Protein AF-A0A1G9U2M6-F1 (afdb_monomer_lite)

Structure (mmCIF, N/CA/C/O backbone):
data_AF-A0A1G9U2M6-F1
#
_entry.id   AF-A0A1G9U2M6-F1
#
loop_
_atom_site.group_PDB
_atom_site.id
_atom_site.type_symbol
_atom_site.label_atom_id
_atom_site.label_alt_id
_atom_site.label_comp_id
_atom_site.label_asym_id
_atom_site.label_entity_id
_atom_site.label_seq_id
_atom_site.pdbx_PDB_ins_code
_atom_site.Cartn_x
_atom_site.Cartn_y
_atom_site.Cartn_z
_atom_site.occupancy
_atom_site.B_iso_or_equiv
_atom_site.auth_seq_id
_atom_site.auth_comp_id
_atom_site.auth_asym_id
_atom_site.auth_atom_id
_atom_site.pdbx_PDB_model_num
ATOM 1 N N . MET A 1 1 ? 77.576 -3.599 -41.863 1.00 54.12 1 MET A N 1
ATOM 2 C CA . MET A 1 1 ? 76.437 -2.713 -41.529 1.00 54.12 1 MET A CA 1
ATOM 3 C C . MET A 1 1 ? 75.152 -3.534 -41.634 1.00 54.12 1 MET A C 1
ATOM 5 O O . MET A 1 1 ? 74.697 -3.819 -42.734 1.00 54.12 1 MET A O 1
ATOM 9 N N . ASN A 1 2 ? 74.655 -4.048 -40.505 1.00 56.16 2 ASN A N 1
ATOM 10 C CA . ASN A 1 2 ? 73.650 -5.118 -40.437 1.00 56.16 2 ASN A CA 1
ATOM 11 C C . ASN A 1 2 ? 72.212 -4.560 -40.506 1.00 56.16 2 ASN A C 1
ATOM 13 O O . ASN A 1 2 ? 71.458 -4.614 -39.547 1.00 56.16 2 ASN A O 1
ATOM 17 N N . TYR A 1 3 ? 71.844 -3.939 -41.631 1.00 5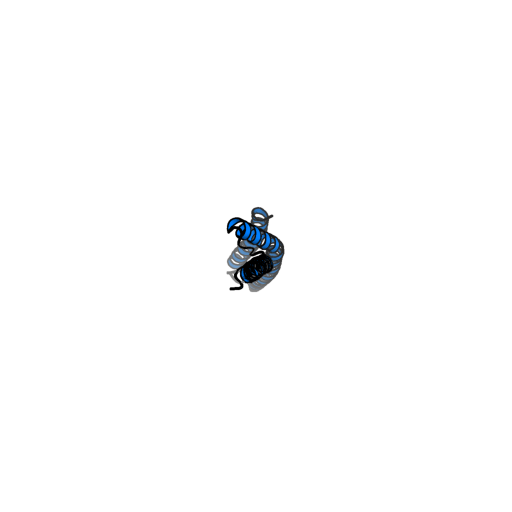9.19 3 TYR A N 1
ATOM 18 C CA . TYR A 1 3 ? 70.587 -3.178 -41.736 1.00 59.19 3 TYR A CA 1
ATOM 19 C C . TYR A 1 3 ? 69.352 -4.053 -42.031 1.00 59.19 3 TYR A C 1
ATOM 21 O O . TYR A 1 3 ? 68.212 -3.634 -41.822 1.00 59.19 3 TYR A O 1
ATOM 29 N N . SER A 1 4 ? 69.542 -5.275 -42.545 1.00 58.03 4 SER A N 1
ATOM 30 C CA . SER A 1 4 ? 68.425 -6.148 -42.932 1.00 58.03 4 SER A CA 1
ATOM 31 C C . SER A 1 4 ? 67.854 -6.940 -41.753 1.00 58.03 4 SER A C 1
ATOM 33 O O . SER A 1 4 ? 66.635 -7.106 -41.689 1.00 58.03 4 SER A O 1
ATOM 35 N N . SER A 1 5 ? 68.686 -7.358 -40.791 1.00 57.53 5 SER A N 1
ATOM 36 C CA . SER A 1 5 ? 68.268 -8.121 -39.604 1.00 57.53 5 SER A CA 1
ATOM 37 C C . SER A 1 5 ? 67.349 -7.321 -38.679 1.00 57.53 5 SER A C 1
ATOM 39 O O . SER A 1 5 ? 66.386 -7.857 -38.123 1.00 57.53 5 SER A O 1
ATOM 41 N N . ASP A 1 6 ? 67.583 -6.013 -38.575 1.00 58.47 6 ASP A N 1
ATOM 42 C CA . ASP A 1 6 ? 66.890 -5.145 -37.620 1.00 58.47 6 ASP A CA 1
ATOM 43 C C . ASP A 1 6 ? 65.450 -4.837 -38.053 1.00 58.47 6 ASP A C 1
ATOM 45 O O . ASP A 1 6 ? 64.557 -4.656 -37.218 1.00 58.47 6 ASP A O 1
ATOM 49 N N . ARG A 1 7 ? 65.173 -4.857 -39.365 1.00 61.38 7 ARG A N 1
ATOM 50 C CA . ARG A 1 7 ? 63.816 -4.659 -39.905 1.00 61.38 7 ARG A CA 1
ATOM 51 C C . ARG A 1 7 ? 62.889 -5.829 -39.577 1.00 61.38 7 ARG A C 1
ATOM 53 O O . ARG A 1 7 ? 61.709 -5.606 -39.291 1.00 61.38 7 ARG A O 1
ATOM 60 N N . PHE A 1 8 ? 63.411 -7.056 -39.543 1.00 60.09 8 PHE A N 1
ATOM 61 C CA . PHE A 1 8 ? 62.636 -8.237 -39.152 1.00 60.09 8 PHE A CA 1
ATOM 62 C C . PHE A 1 8 ? 62.349 -8.260 -37.646 1.00 60.09 8 PHE A C 1
ATOM 64 O O . PHE A 1 8 ? 61.218 -8.544 -37.245 1.00 60.09 8 PHE A O 1
ATOM 71 N N . ALA A 1 9 ? 63.320 -7.870 -36.814 1.00 64.12 9 ALA A N 1
ATOM 72 C CA . ALA A 1 9 ? 63.131 -7.739 -35.368 1.00 64.12 9 ALA A CA 1
ATOM 73 C C . ALA A 1 9 ? 62.113 -6.636 -35.008 1.00 64.12 9 ALA A C 1
ATOM 75 O O . ALA A 1 9 ? 61.250 -6.830 -34.147 1.00 64.12 9 ALA A O 1
ATOM 76 N N . LYS A 1 10 ? 62.144 -5.498 -35.717 1.00 60.62 10 LYS A N 1
ATOM 77 C CA . LYS A 1 10 ? 61.217 -4.369 -35.517 1.00 60.62 10 LYS A CA 1
ATOM 78 C C . LYS A 1 10 ? 59.778 -4.701 -35.940 1.00 60.62 10 LYS A C 1
ATOM 80 O O . LYS A 1 10 ? 58.832 -4.328 -35.246 1.00 60.62 10 LYS A O 1
ATOM 85 N N . ARG A 1 11 ? 59.597 -5.466 -37.024 1.00 63.47 11 ARG A N 1
ATOM 86 C CA . ARG A 1 11 ? 58.280 -5.935 -37.502 1.00 63.47 11 ARG A CA 1
ATOM 87 C C . ARG A 1 11 ? 57.650 -6.975 -36.564 1.00 63.47 11 ARG A C 1
ATOM 89 O O . ARG A 1 11 ? 56.445 -6.926 -36.313 1.00 63.47 11 ARG A O 1
ATOM 96 N N . ARG A 1 12 ? 58.464 -7.853 -35.967 1.00 62.47 12 ARG A N 1
ATOM 97 C CA . ARG A 1 12 ? 58.024 -8.829 -34.952 1.00 62.47 12 ARG A CA 1
ATOM 98 C C . ARG A 1 12 ? 57.618 -8.144 -33.637 1.00 62.47 12 ARG A C 1
ATOM 100 O O . ARG A 1 12 ? 56.581 -8.478 -33.077 1.00 62.47 12 ARG A O 1
ATOM 107 N N . ARG A 1 13 ? 58.352 -7.104 -33.215 1.00 63.12 13 ARG A N 1
ATOM 108 C CA . ARG A 1 13 ? 58.035 -6.269 -32.038 1.00 63.12 13 ARG A CA 1
ATOM 109 C C . ARG A 1 13 ? 56.731 -5.477 -32.189 1.00 63.12 13 ARG A C 1
ATOM 111 O O . ARG A 1 13 ? 55.957 -5.397 -31.243 1.00 63.12 13 ARG A O 1
ATOM 118 N N . ASN A 1 14 ? 56.454 -4.924 -33.372 1.00 61.62 14 ASN A N 1
ATOM 119 C CA . ASN A 1 14 ? 55.188 -4.226 -33.624 1.00 61.62 14 ASN A CA 1
ATOM 120 C C . ASN A 1 14 ? 53.986 -5.179 -33.680 1.00 61.62 14 ASN A C 1
ATOM 122 O O . ASN A 1 14 ? 52.902 -4.792 -33.265 1.00 61.62 14 ASN A O 1
ATOM 126 N N . SER A 1 15 ? 54.178 -6.429 -34.113 1.00 64.81 15 SER A N 1
ATOM 127 C CA . SER A 1 15 ? 53.106 -7.438 -34.127 1.00 64.81 15 SER A CA 1
ATOM 128 C C . SER A 1 15 ? 52.646 -7.811 -32.710 1.00 64.81 15 SER A C 1
ATOM 130 O O . SER A 1 15 ? 51.456 -7.957 -32.466 1.00 64.81 15 SER A O 1
ATOM 132 N N . TRP A 1 16 ? 53.568 -7.858 -31.743 1.00 72.12 16 TRP A N 1
ATOM 133 C CA . TRP A 1 16 ? 53.242 -8.090 -30.329 1.00 72.12 16 TRP A CA 1
ATOM 134 C C . TRP A 1 16 ? 52.441 -6.949 -29.698 1.00 72.12 16 TRP A C 1
ATOM 136 O O . TRP A 1 16 ? 51.573 -7.192 -28.867 1.00 72.12 16 TRP A O 1
ATOM 146 N N . ARG A 1 17 ? 52.680 -5.704 -30.128 1.00 73.12 17 ARG A N 1
ATOM 147 C CA . ARG A 1 17 ? 51.903 -4.544 -29.662 1.00 73.12 17 ARG A CA 1
ATOM 148 C C . ARG A 1 17 ? 50.433 -4.652 -30.079 1.00 73.12 17 ARG A C 1
ATOM 150 O O . ARG A 1 17 ? 49.563 -4.327 -29.282 1.00 73.12 17 ARG A O 1
ATOM 157 N N . TRP A 1 18 ? 50.160 -5.168 -31.279 1.00 73.62 18 TRP A N 1
ATOM 158 C CA . TRP A 1 18 ? 48.793 -5.417 -31.749 1.00 73.62 18 TRP A CA 1
ATOM 159 C C . TRP A 1 18 ? 48.110 -6.567 -31.002 1.00 73.62 18 TRP A C 1
ATOM 161 O O . TRP A 1 18 ? 46.927 -6.466 -30.687 1.00 73.62 18 TRP 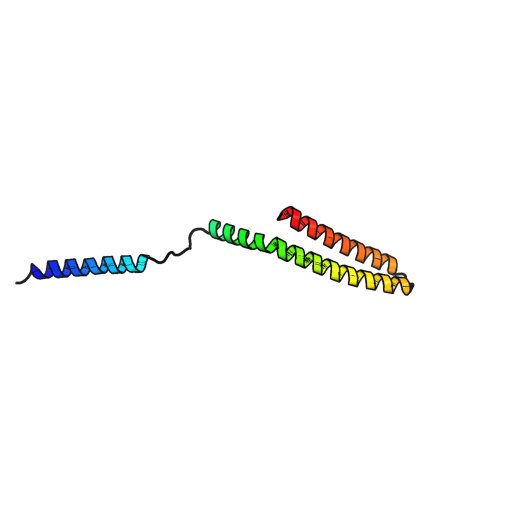A O 1
ATOM 171 N N . LEU A 1 19 ? 48.859 -7.616 -30.644 1.00 77.25 19 LEU A N 1
ATOM 172 C CA . LEU A 1 19 ? 48.3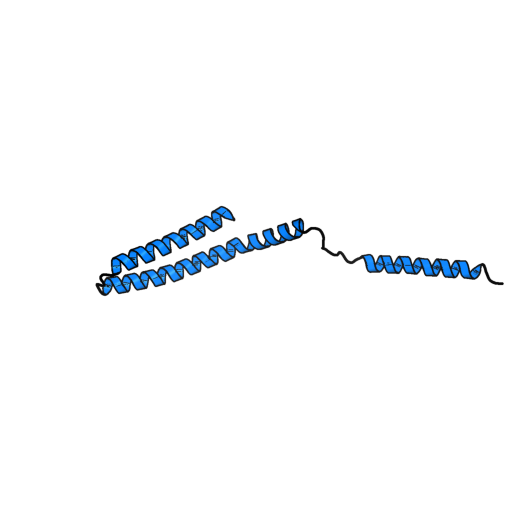37 -8.723 -29.835 1.00 77.25 19 LEU A CA 1
ATOM 173 C C . LEU A 1 19 ? 47.967 -8.278 -28.410 1.00 77.25 19 LEU A C 1
ATOM 175 O O . LEU A 1 19 ? 46.921 -8.671 -27.903 1.00 77.25 19 LEU A O 1
ATOM 179 N N . LEU A 1 20 ? 48.774 -7.414 -27.784 1.00 72.62 20 LEU A N 1
ATOM 180 C CA . LEU A 1 20 ? 48.492 -6.881 -26.444 1.00 72.62 20 LEU A CA 1
ATOM 181 C C . LEU A 1 20 ? 47.258 -5.966 -26.417 1.00 72.62 20 LEU A C 1
ATOM 183 O O . LEU A 1 20 ? 46.467 -6.037 -25.480 1.00 72.62 20 LEU A O 1
ATOM 187 N N . ILE A 1 21 ? 47.054 -5.150 -27.456 1.00 72.62 21 ILE A N 1
ATOM 188 C CA . ILE A 1 21 ? 45.849 -4.314 -27.590 1.00 72.62 21 ILE A CA 1
ATOM 189 C C . ILE A 1 21 ? 44.605 -5.191 -27.807 1.00 72.62 21 ILE A C 1
ATOM 191 O O . ILE A 1 21 ? 43.565 -4.932 -27.204 1.00 72.62 21 ILE A O 1
ATOM 195 N N . GLY A 1 22 ? 44.715 -6.268 -28.592 1.00 72.62 22 GLY A N 1
ATOM 196 C CA . GLY A 1 22 ? 43.632 -7.243 -28.764 1.00 72.62 22 GLY A CA 1
ATOM 197 C C . GLY A 1 22 ? 43.236 -7.943 -27.459 1.00 72.62 22 GLY A C 1
ATOM 198 O O . GLY A 1 22 ? 42.048 -8.128 -27.205 1.00 72.62 22 GLY A O 1
ATOM 199 N N . LEU A 1 23 ? 44.208 -8.259 -26.595 1.00 69.50 23 LEU A N 1
ATOM 200 C CA . LEU A 1 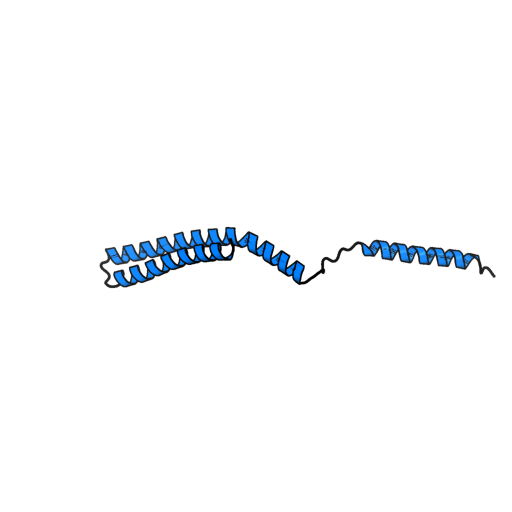23 ? 43.966 -8.896 -25.294 1.00 69.50 23 LEU A CA 1
ATOM 201 C C . LEU A 1 23 ? 43.213 -7.969 -24.317 1.00 69.50 23 LEU A C 1
ATOM 203 O O . LEU A 1 23 ? 42.309 -8.415 -23.612 1.00 69.50 23 LEU A O 1
ATOM 207 N N . LEU A 1 24 ? 43.538 -6.670 -24.324 1.00 65.44 24 LEU A N 1
ATOM 208 C CA . LEU A 1 24 ? 42.906 -5.638 -23.484 1.00 65.44 24 LEU A CA 1
ATOM 209 C C . LEU A 1 24 ? 41.506 -5.210 -23.971 1.00 65.44 24 LEU A C 1
ATOM 211 O O . LEU A 1 24 ? 40.771 -4.557 -23.234 1.00 65.44 24 LEU A O 1
ATOM 215 N N . SER A 1 25 ? 41.113 -5.583 -25.192 1.00 62.91 25 SER A N 1
ATOM 216 C CA . SER A 1 25 ? 39.847 -5.166 -25.820 1.00 62.91 25 SER A CA 1
ATOM 217 C C . SER A 1 25 ? 38.625 -6.000 -25.400 1.00 62.91 25 SER A C 1
ATOM 219 O O . SER A 1 25 ? 37.528 -5.785 -25.909 1.00 62.91 25 SER A O 1
ATOM 221 N N . THR A 1 26 ? 38.783 -6.970 -24.494 1.00 63.56 26 THR A N 1
ATOM 222 C CA . THR A 1 26 ? 37.710 -7.915 -24.122 1.00 63.56 26 THR A CA 1
ATOM 223 C C . THR A 1 26 ? 36.779 -7.419 -23.012 1.00 63.56 26 THR A C 1
ATOM 225 O O . THR A 1 26 ? 35.799 -8.089 -22.683 1.00 63.56 26 THR A O 1
ATOM 228 N N . HIS A 1 27 ? 37.000 -6.219 -22.473 1.00 61.44 27 HIS A N 1
ATOM 229 C CA . HIS A 1 27 ? 36.082 -5.629 -21.503 1.00 61.44 27 HIS A CA 1
ATOM 230 C C . HIS A 1 27 ? 34.838 -5.071 -22.203 1.00 61.44 27 HIS A C 1
ATOM 232 O O . HIS A 1 27 ? 34.863 -4.000 -22.810 1.00 61.44 27 HIS A O 1
ATOM 238 N N . ARG A 1 28 ? 33.716 -5.791 -22.091 1.00 60.41 28 ARG A N 1
ATOM 239 C CA . ARG A 1 28 ? 32.394 -5.247 -22.413 1.00 60.41 28 ARG A CA 1
ATOM 240 C C . ARG A 1 28 ? 32.038 -4.189 -21.375 1.00 60.41 28 ARG A C 1
ATOM 242 O O . ARG A 1 28 ? 31.496 -4.498 -20.322 1.00 60.41 28 ARG A O 1
ATOM 249 N N . VAL A 1 29 ? 32.343 -2.932 -21.670 1.00 59.31 29 VAL A N 1
ATOM 250 C CA . VAL A 1 29 ? 31.757 -1.813 -20.932 1.00 59.31 29 VAL A CA 1
ATOM 251 C C . VAL A 1 29 ? 30.287 -1.729 -21.345 1.00 59.31 29 VAL A C 1
ATOM 253 O O . VAL A 1 29 ? 29.957 -1.246 -22.428 1.00 59.31 29 VAL A O 1
ATOM 256 N N . GLN A 1 30 ? 29.391 -2.232 -20.493 1.00 61.06 30 GLN A N 1
ATOM 257 C CA . GLN A 1 30 ? 27.952 -1.974 -20.581 1.00 61.06 30 GLN A CA 1
ATOM 258 C C . GLN A 1 30 ? 27.682 -0.513 -20.196 1.00 61.06 30 GLN A C 1
ATOM 260 O O . GLN A 1 30 ? 27.173 -0.216 -19.125 1.00 61.06 30 GLN A O 1
ATOM 265 N N . ALA A 1 31 ? 28.049 0.415 -21.075 1.00 58.09 31 ALA A N 1
ATOM 266 C CA . ALA A 1 31 ? 27.642 1.818 -20.993 1.00 58.09 31 ALA A CA 1
ATOM 267 C C . ALA A 1 31 ? 26.832 2.208 -22.238 1.00 58.09 31 ALA A C 1
ATOM 269 O O . ALA A 1 31 ? 26.998 3.286 -22.802 1.00 58.09 31 ALA A O 1
ATOM 270 N N . GLN A 1 32 ? 25.982 1.297 -22.720 1.00 52.31 32 GLN A N 1
ATOM 271 C CA . GLN A 1 32 ? 25.188 1.506 -23.927 1.00 52.31 32 GLN A CA 1
ATOM 272 C C . GLN A 1 32 ? 23.751 1.891 -23.577 1.00 52.31 32 GLN A C 1
ATOM 274 O O . GLN A 1 32 ? 22.854 1.053 -23.500 1.00 52.31 32 GLN A O 1
ATOM 279 N N . GLY A 1 33 ? 23.561 3.202 -23.436 1.00 57.59 33 GLY A N 1
ATOM 280 C CA . GLY A 1 33 ? 22.280 3.866 -23.646 1.00 57.59 33 GLY A CA 1
ATOM 281 C C . GLY A 1 33 ? 21.514 4.151 -22.364 1.00 57.59 33 GLY A C 1
ATOM 282 O O . GLY A 1 33 ? 20.948 3.245 -21.760 1.00 57.59 33 GLY A O 1
ATOM 283 N N . GLY A 1 34 ? 21.404 5.435 -22.011 1.00 60.78 34 GLY A N 1
ATOM 284 C CA . GLY A 1 34 ? 20.524 5.892 -20.931 1.00 60.78 34 GLY A CA 1
ATOM 285 C C . GLY A 1 34 ? 19.094 5.354 -21.062 1.00 60.78 34 GLY A C 1
ATOM 286 O O . GLY A 1 34 ? 18.498 5.010 -20.055 1.00 60.78 34 GLY A O 1
ATOM 287 N N . GLN A 1 35 ? 18.585 5.149 -22.284 1.00 63.75 35 GLN A N 1
ATOM 288 C CA . GLN A 1 35 ? 17.271 4.534 -22.501 1.00 63.75 35 GLN A CA 1
ATOM 289 C C . GLN A 1 35 ? 17.217 3.047 -22.117 1.00 63.75 35 GLN A C 1
ATOM 291 O O . GLN A 1 35 ? 16.243 2.615 -21.516 1.00 63.75 35 GLN A O 1
ATOM 296 N N . ASN A 1 36 ? 18.255 2.261 -22.415 1.00 68.50 36 ASN A N 1
ATOM 297 C CA . ASN A 1 36 ? 18.297 0.843 -22.041 1.00 68.50 36 ASN A CA 1
ATOM 298 C C . ASN A 1 36 ? 18.486 0.673 -20.530 1.00 68.50 36 ASN A C 1
ATOM 300 O O . ASN A 1 36 ? 17.891 -0.223 -19.940 1.00 68.50 36 ASN A O 1
ATOM 304 N N . ALA A 1 37 ? 19.270 1.553 -19.903 1.00 68.75 37 ALA A N 1
ATOM 305 C CA . ALA A 1 37 ? 19.438 1.586 -18.454 1.00 68.75 37 ALA A CA 1
ATOM 306 C C . ALA A 1 37 ? 18.148 2.013 -17.733 1.00 68.75 37 ALA A C 1
ATOM 308 O O . ALA A 1 37 ? 17.770 1.382 -16.752 1.00 68.75 37 ALA A O 1
ATOM 309 N N . ILE A 1 38 ? 17.444 3.034 -18.240 1.00 73.44 38 ILE A N 1
ATOM 310 C CA . ILE A 1 38 ? 16.142 3.463 -17.706 1.00 73.44 38 ILE A CA 1
ATOM 311 C C . ILE A 1 38 ? 15.107 2.352 -17.882 1.00 73.44 38 ILE A C 1
ATOM 313 O O . ILE A 1 38 ? 14.440 2.007 -16.916 1.00 73.44 38 ILE A O 1
ATOM 317 N N . ASN A 1 39 ? 15.020 1.737 -19.065 1.00 77.06 39 ASN A N 1
ATOM 318 C CA . ASN A 1 39 ? 14.086 0.638 -19.308 1.00 77.06 39 ASN A CA 1
ATOM 319 C C . ASN A 1 39 ? 14.371 -0.561 -18.385 1.00 77.06 39 ASN A C 1
ATOM 321 O O . ASN A 1 39 ? 13.437 -1.114 -17.813 1.00 77.06 39 ASN A O 1
ATOM 325 N N . ALA A 1 40 ? 15.643 -0.925 -18.183 1.00 78.00 40 ALA A N 1
ATOM 326 C CA . ALA A 1 40 ? 16.031 -1.989 -17.256 1.00 78.00 40 ALA A CA 1
ATOM 327 C C . ALA A 1 40 ? 15.675 -1.650 -15.798 1.00 78.00 40 ALA A C 1
ATOM 329 O O . ALA A 1 40 ? 15.097 -2.480 -15.101 1.00 78.00 40 ALA A O 1
ATOM 330 N N . ALA A 1 41 ? 15.947 -0.418 -15.358 1.00 76.50 41 ALA A N 1
ATOM 331 C CA . ALA A 1 41 ? 15.571 0.048 -14.026 1.00 76.50 41 ALA A CA 1
ATOM 332 C C . ALA A 1 41 ? 14.044 0.073 -13.833 1.00 76.50 41 ALA A C 1
ATOM 334 O O . ALA A 1 41 ? 13.552 -0.308 -12.777 1.00 76.50 41 ALA A O 1
ATOM 335 N N . THR A 1 42 ? 13.269 0.469 -14.848 1.00 77.69 42 THR A N 1
ATOM 336 C CA . THR A 1 42 ? 11.801 0.423 -14.797 1.00 77.69 42 THR A CA 1
ATOM 337 C C . THR A 1 42 ? 11.286 -1.010 -14.675 1.00 77.69 42 THR A C 1
ATOM 339 O O . THR A 1 42 ? 10.386 -1.248 -13.875 1.00 77.69 42 THR A O 1
ATOM 342 N N . THR A 1 43 ? 11.866 -1.971 -15.399 1.00 78.19 43 THR A N 1
ATOM 343 C CA . THR A 1 43 ? 11.488 -3.387 -15.276 1.00 78.19 43 THR A CA 1
ATOM 344 C C . THR A 1 43 ? 11.806 -3.947 -13.890 1.00 78.19 43 THR A C 1
ATOM 346 O O . THR A 1 43 ? 10.978 -4.653 -13.321 1.00 78.19 43 THR A O 1
ATOM 349 N N . GLU A 1 44 ? 12.955 -3.606 -13.299 1.00 79.94 44 GLU A N 1
ATOM 350 C CA . GLU A 1 44 ? 13.252 -3.994 -11.912 1.00 79.94 44 GLU A CA 1
ATOM 351 C C . GLU A 1 44 ? 12.300 -3.342 -10.905 1.00 79.94 44 GLU A C 1
ATOM 353 O O . GLU A 1 44 ? 11.851 -3.995 -9.969 1.00 79.94 44 GLU A O 1
ATOM 358 N N . LEU A 1 45 ? 11.923 -2.077 -11.102 1.00 78.06 45 LEU A N 1
ATOM 359 C CA . LEU A 1 45 ? 10.937 -1.434 -10.235 1.00 78.06 45 LEU A CA 1
ATOM 360 C C . LEU A 1 45 ? 9.557 -2.090 -10.359 1.00 78.06 45 LEU A C 1
ATOM 362 O O . LEU A 1 45 ? 8.888 -2.259 -9.344 1.00 78.06 45 LEU A O 1
ATOM 366 N N . GLN A 1 46 ? 9.150 -2.511 -11.562 1.00 80.38 46 GLN A N 1
ATOM 367 C CA . GLN A 1 46 ? 7.884 -3.215 -11.791 1.00 80.38 46 GLN A CA 1
ATOM 368 C C . GLN A 1 46 ? 7.807 -4.540 -11.023 1.00 80.38 46 GLN A C 1
ATOM 370 O O . GLN A 1 46 ? 6.776 -4.820 -10.415 1.00 80.38 46 GLN A O 1
ATOM 375 N N . THR A 1 47 ? 8.893 -5.319 -10.954 1.00 81.00 47 THR A N 1
ATOM 376 C CA . THR A 1 47 ? 8.895 -6.573 -10.173 1.00 81.00 47 THR A CA 1
ATOM 377 C C . THR A 1 47 ? 8.766 -6.338 -8.664 1.00 81.00 47 THR A C 1
ATOM 379 O O . THR A 1 47 ? 8.340 -7.238 -7.938 1.00 81.00 47 THR A O 1
ATOM 382 N N . MET A 1 48 ? 9.070 -5.127 -8.179 1.00 80.75 48 MET A N 1
ATOM 383 C CA . MET A 1 48 ? 8.892 -4.737 -6.778 1.00 80.75 48 MET A CA 1
ATOM 384 C C . MET A 1 48 ? 7.499 -4.180 -6.457 1.00 80.75 48 MET A C 1
ATOM 386 O O . MET A 1 48 ? 7.144 -4.100 -5.280 1.00 80.75 48 MET A O 1
ATOM 390 N N . VAL A 1 49 ? 6.683 -3.819 -7.452 1.00 82.50 49 VAL A N 1
ATOM 391 C CA . VAL A 1 49 ? 5.365 -3.214 -7.195 1.00 82.50 49 VAL A CA 1
ATOM 392 C C . VAL A 1 49 ? 4.405 -4.196 -6.523 1.00 82.50 49 VAL A C 1
ATOM 394 O O . VAL A 1 49 ? 3.724 -3.824 -5.563 1.00 82.50 49 VAL A O 1
ATOM 397 N N . ASP A 1 50 ? 4.377 -5.448 -6.972 1.00 81.62 50 ASP A N 1
ATOM 398 C CA . ASP A 1 50 ? 3.522 -6.496 -6.405 1.00 81.62 50 ASP A CA 1
ATOM 399 C C . ASP A 1 50 ? 3.834 -6.814 -4.931 1.00 81.62 50 ASP A C 1
ATOM 401 O O . ASP A 1 50 ? 2.919 -6.743 -4.097 1.00 81.62 50 ASP A O 1
ATOM 405 N N . PRO A 1 51 ? 5.092 -7.126 -4.545 1.00 85.44 51 PRO A N 1
ATOM 406 C CA . PRO A 1 51 ? 5.414 -7.406 -3.149 1.00 85.44 51 PRO A CA 1
ATOM 407 C C . PRO A 1 51 ? 5.217 -6.181 -2.246 1.00 85.44 51 PRO A C 1
ATOM 409 O O . PRO A 1 51 ? 4.720 -6.327 -1.126 1.00 85.44 51 PRO A O 1
ATOM 412 N N . VAL A 1 52 ? 5.528 -4.970 -2.723 1.00 83.81 52 VAL A N 1
ATOM 413 C CA . VAL A 1 52 ? 5.302 -3.729 -1.962 1.00 83.81 52 VAL A CA 1
ATOM 414 C C . VAL A 1 52 ? 3.807 -3.454 -1.783 1.00 83.81 52 VAL A C 1
ATOM 416 O O . VAL A 1 52 ? 3.377 -3.119 -0.679 1.00 83.81 52 VAL A O 1
ATOM 419 N N . SER A 1 53 ? 2.988 -3.656 -2.818 1.00 82.62 53 SER A N 1
ATOM 420 C CA . SER A 1 53 ? 1.531 -3.502 -2.722 1.00 82.62 53 SER A CA 1
ATOM 421 C C . SER A 1 53 ? 0.925 -4.468 -1.711 1.00 82.62 53 SER A C 1
ATOM 423 O O . SER A 1 53 ? 0.101 -4.065 -0.891 1.00 82.62 53 SER A O 1
ATOM 425 N N . ASN A 1 54 ? 1.348 -5.735 -1.724 1.00 84.50 54 ASN A N 1
ATOM 426 C CA . ASN A 1 54 ? 0.870 -6.719 -0.756 1.00 84.50 54 ASN A CA 1
ATOM 427 C C . ASN A 1 54 ? 1.268 -6.336 0.681 1.00 84.50 54 ASN A C 1
ATOM 429 O O . ASN A 1 54 ? 0.450 -6.401 1.597 1.00 84.50 54 ASN A O 1
ATOM 433 N N . PHE A 1 55 ? 2.493 -5.843 0.876 1.00 86.44 55 PHE A N 1
ATOM 434 C CA . PHE A 1 55 ? 2.948 -5.348 2.174 1.00 86.44 55 PHE A CA 1
ATOM 435 C C . PHE A 1 55 ? 2.113 -4.159 2.683 1.00 86.44 55 PHE A C 1
ATOM 437 O O . PHE A 1 55 ? 1.688 -4.160 3.840 1.00 86.44 55 PHE A O 1
ATOM 444 N N . ILE A 1 56 ? 1.811 -3.179 1.824 1.00 86.00 56 ILE A N 1
ATOM 445 C CA . ILE A 1 56 ? 0.964 -2.024 2.172 1.00 86.00 56 ILE A CA 1
ATOM 446 C C . ILE A 1 56 ? -0.452 -2.471 2.551 1.00 86.00 56 ILE A C 1
ATOM 448 O O . ILE A 1 56 ? -1.010 -1.954 3.518 1.00 86.00 56 ILE A O 1
ATOM 452 N N . LEU A 1 57 ? -1.023 -3.450 1.844 1.00 84.81 57 LEU A N 1
ATOM 453 C CA . LEU A 1 57 ? -2.341 -4.003 2.173 1.00 84.81 57 LEU A CA 1
ATOM 454 C C . LEU A 1 57 ? -2.352 -4.667 3.557 1.00 84.81 57 LEU A C 1
ATOM 456 O O . LEU A 1 57 ? -3.265 -4.421 4.347 1.00 84.81 57 LEU A O 1
ATOM 460 N N . VAL A 1 58 ? -1.323 -5.455 3.882 1.00 88.75 58 VAL A N 1
ATOM 461 C CA . VAL A 1 58 ? -1.186 -6.093 5.202 1.00 88.75 58 VAL A CA 1
ATOM 462 C C . VAL A 1 58 ? -1.027 -5.046 6.309 1.00 88.75 58 VAL A C 1
ATOM 464 O O . VAL A 1 58 ? -1.718 -5.121 7.326 1.00 88.75 58 VAL A O 1
ATOM 467 N N . LEU A 1 59 ? -0.182 -4.028 6.116 1.00 87.25 59 LEU A N 1
ATOM 468 C CA . LEU A 1 59 ? -0.045 -2.926 7.076 1.00 87.25 59 LEU A CA 1
ATOM 469 C C . LEU A 1 59 ? -1.348 -2.139 7.243 1.00 87.25 59 LEU A C 1
ATOM 471 O O . LEU A 1 59 ? -1.733 -1.812 8.368 1.00 87.25 59 LEU A O 1
ATOM 475 N N . GLY A 1 60 ? -2.049 -1.869 6.143 1.00 85.94 60 GLY A N 1
ATOM 476 C CA . GLY A 1 60 ? -3.342 -1.196 6.155 1.00 85.94 60 GLY A CA 1
ATOM 477 C C . GLY A 1 60 ? -4.383 -1.964 6.968 1.00 85.94 60 GLY A C 1
ATOM 478 O O . GLY A 1 60 ? -5.092 -1.360 7.770 1.00 85.94 60 GLY A O 1
ATOM 479 N N . ALA A 1 61 ? -4.417 -3.294 6.846 1.00 87.00 61 ALA A N 1
ATOM 480 C CA . ALA A 1 61 ? -5.294 -4.146 7.648 1.00 87.00 61 ALA A CA 1
ATOM 481 C C . ALA A 1 61 ? -4.971 -4.068 9.153 1.00 87.00 61 ALA A C 1
ATOM 483 O O . ALA A 1 61 ? -5.881 -3.936 9.974 1.00 87.00 61 ALA A O 1
ATOM 484 N N . ILE A 1 62 ? -3.686 -4.082 9.525 1.00 90.81 62 ILE A N 1
ATOM 485 C CA . ILE A 1 62 ? -3.249 -3.984 10.929 1.00 90.81 62 ILE A CA 1
ATOM 486 C C . ILE A 1 62 ? -3.641 -2.627 11.529 1.00 90.81 62 ILE A C 1
ATOM 488 O O . ILE A 1 62 ? -4.243 -2.565 12.603 1.00 90.81 62 ILE A O 1
ATOM 492 N N . ILE A 1 63 ? -3.339 -1.530 10.834 1.00 89.81 63 ILE A N 1
ATOM 493 C CA . ILE A 1 63 ? -3.644 -0.171 11.306 1.00 89.81 63 ILE A CA 1
ATOM 494 C C . ILE A 1 63 ? -5.164 0.057 11.344 1.00 89.81 63 ILE A C 1
ATOM 496 O O . ILE A 1 63 ? -5.674 0.666 12.288 1.00 89.81 63 ILE A O 1
ATOM 500 N N . GLY A 1 64 ? -5.898 -0.490 10.369 1.00 88.75 64 GLY A N 1
ATOM 501 C CA . GLY A 1 64 ? -7.358 -0.480 10.326 1.00 88.75 64 GLY A CA 1
ATOM 502 C C . GLY A 1 64 ? -7.980 -1.145 11.553 1.00 88.75 64 GLY A C 1
ATOM 503 O O . GLY A 1 64 ? -8.851 -0.549 12.189 1.00 88.75 64 GLY A O 1
ATOM 504 N N . LEU A 1 65 ? -7.482 -2.317 11.958 1.00 90.31 65 LEU A N 1
ATOM 505 C CA . LEU A 1 65 ? -7.927 -2.991 13.182 1.00 90.31 65 LEU A CA 1
ATOM 506 C C . LEU A 1 65 ? -7.651 -2.154 14.436 1.00 90.31 65 LEU A C 1
ATOM 508 O O . LEU A 1 65 ? -8.547 -1.980 15.260 1.00 90.31 65 LEU A O 1
ATOM 512 N N . ILE A 1 66 ? -6.452 -1.578 14.570 1.00 91.19 66 ILE A N 1
ATOM 513 C CA . ILE A 1 66 ? -6.094 -0.738 15.728 1.00 91.19 66 ILE A CA 1
ATOM 514 C C . ILE A 1 66 ? -7.025 0.478 15.834 1.00 91.19 66 ILE A C 1
ATOM 516 O O . ILE A 1 66 ? -7.507 0.802 16.922 1.00 91.19 66 ILE A O 1
ATOM 520 N N . GLY A 1 67 ? -7.304 1.149 14.715 1.00 88.31 67 GLY A N 1
ATOM 521 C CA . GLY A 1 67 ? -8.244 2.268 14.675 1.00 88.31 67 GLY A CA 1
ATOM 522 C C . GLY A 1 67 ? -9.666 1.854 15.066 1.00 88.31 67 GLY A C 1
ATOM 523 O O . GLY A 1 67 ? -10.305 2.547 15.859 1.00 88.31 67 GLY A O 1
ATOM 524 N N . GLY A 1 68 ? -10.121 0.686 14.601 1.00 89.19 68 GLY A N 1
ATOM 525 C CA . GLY A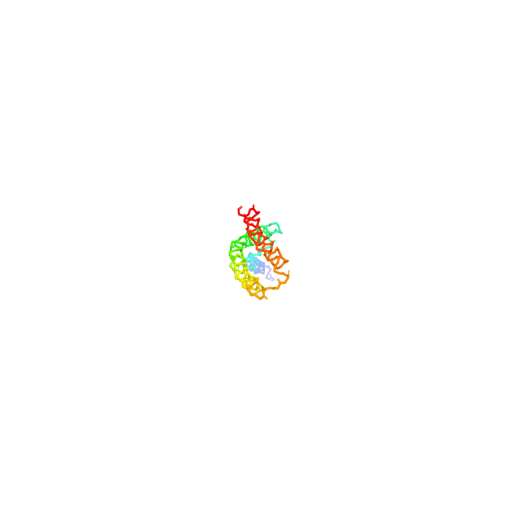 1 68 ? -11.432 0.130 14.939 1.00 89.19 68 GLY A CA 1
ATOM 526 C C . GLY A 1 68 ? -11.564 -0.184 16.429 1.00 89.19 68 GLY A C 1
ATOM 527 O O . GLY A 1 68 ? -12.566 0.167 17.048 1.00 89.19 68 GLY A O 1
ATOM 528 N N . VAL A 1 69 ? -10.516 -0.742 17.045 1.00 91.12 69 VAL A N 1
ATOM 529 C CA . VAL A 1 69 ? -10.469 -0.974 18.499 1.00 91.12 69 VAL A CA 1
ATOM 530 C C . VAL A 1 69 ? -10.596 0.343 19.271 1.00 91.12 69 VAL A C 1
ATOM 532 O O . VAL A 1 69 ? -11.351 0.413 20.239 1.00 91.12 69 VAL A O 1
ATOM 535 N N . ARG A 1 70 ? -9.929 1.421 18.837 1.00 87.56 70 ARG A N 1
ATOM 536 C CA . ARG A 1 70 ? -10.064 2.740 19.489 1.00 87.56 70 ARG A CA 1
ATOM 537 C C . ARG A 1 70 ? -11.480 3.305 19.384 1.00 87.56 70 ARG A C 1
ATOM 539 O O . ARG A 1 70 ? -11.978 3.878 20.352 1.00 87.56 70 ARG A O 1
ATOM 546 N N . VAL A 1 71 ? -12.125 3.139 18.231 1.00 89.69 71 VAL A N 1
ATOM 547 C CA . VAL A 1 71 ? -13.524 3.537 18.021 1.00 89.69 71 VAL A CA 1
ATOM 548 C C . VAL A 1 71 ? -14.458 2.740 18.933 1.00 89.69 71 VAL A C 1
ATOM 550 O O . VAL A 1 71 ? -15.316 3.331 19.584 1.00 89.69 71 VAL A O 1
ATOM 553 N N . PHE A 1 72 ? -14.251 1.425 19.046 1.00 88.31 72 PHE A N 1
ATOM 554 C CA . PHE A 1 72 ? -15.019 0.565 19.946 1.00 88.31 72 PHE A CA 1
ATOM 555 C C . PHE A 1 72 ? -14.874 0.993 21.411 1.00 88.31 72 PHE A C 1
ATOM 557 O O . PHE A 1 72 ? -15.870 1.087 22.125 1.00 88.31 72 PHE A O 1
ATOM 564 N N . ILE A 1 73 ? -13.658 1.318 21.860 1.00 89.62 73 ILE A N 1
ATOM 565 C CA . ILE A 1 73 ? -13.424 1.814 23.225 1.00 89.62 73 ILE A CA 1
ATOM 566 C C . ILE A 1 73 ? -14.187 3.126 23.466 1.00 89.62 73 ILE A C 1
ATOM 568 O O . ILE A 1 73 ? -14.899 3.239 24.460 1.00 89.62 73 ILE A O 1
ATOM 572 N N . LYS A 1 74 ? -14.104 4.097 22.543 1.00 86.94 74 LYS A N 1
ATOM 573 C CA . LYS A 1 74 ? -14.870 5.354 22.645 1.00 86.94 74 LYS A CA 1
ATOM 574 C C . LYS A 1 74 ? -16.379 5.104 22.703 1.00 86.94 74 LYS A C 1
ATOM 576 O O . LYS A 1 74 ? -17.061 5.755 23.490 1.00 86.94 74 LYS A O 1
ATOM 581 N N . TRP A 1 75 ? -16.883 4.155 21.908 1.00 85.56 75 TRP A N 1
ATOM 582 C CA . TRP A 1 75 ? -18.303 3.793 21.884 1.00 85.56 75 TRP A CA 1
ATOM 583 C C . TRP A 1 75 ? -18.762 3.273 23.246 1.00 85.56 75 TRP A C 1
ATOM 585 O O . TRP A 1 75 ? -19.749 3.765 23.786 1.00 85.56 75 TRP A O 1
ATOM 595 N N . ASN A 1 76 ? -18.031 2.320 23.828 1.00 86.50 76 ASN A N 1
ATOM 596 C CA . ASN A 1 76 ? -18.380 1.750 25.134 1.00 86.50 76 ASN A CA 1
ATOM 597 C C . ASN A 1 76 ? -18.278 2.770 26.276 1.00 86.50 76 ASN A C 1
ATOM 599 O O . ASN A 1 76 ? -19.014 2.666 27.251 1.00 86.50 76 ASN A O 1
ATOM 603 N N . ASN A 1 77 ? -17.412 3.777 26.141 1.00 88.25 77 ASN A N 1
ATOM 604 C CA . ASN A 1 77 ? -17.255 4.840 27.132 1.00 88.25 77 ASN A CA 1
ATOM 605 C C . ASN A 1 77 ? -18.332 5.941 27.043 1.00 88.25 77 ASN A C 1
ATOM 607 O O . ASN A 1 77 ? -18.312 6.860 27.858 1.00 88.25 77 ASN A O 1
ATOM 611 N N . GLY A 1 78 ? -19.251 5.883 26.069 1.00 82.88 78 GLY A N 1
ATOM 612 C CA . GLY A 1 78 ? -20.301 6.896 25.896 1.00 82.88 78 GLY A CA 1
ATOM 613 C C . GLY A 1 78 ? -19.777 8.278 25.481 1.00 82.88 78 GLY A C 1
ATOM 614 O O . GLY A 1 78 ? -20.433 9.286 25.737 1.00 82.88 78 GLY A O 1
ATOM 615 N N . ASP A 1 79 ? -18.591 8.337 24.868 1.00 85.00 79 ASP A N 1
ATOM 616 C CA . ASP A 1 79 ? -17.940 9.582 24.452 1.00 85.00 79 ASP A CA 1
ATOM 617 C C . ASP A 1 79 ? -18.740 10.269 23.321 1.00 85.00 79 ASP A C 1
ATOM 619 O O . ASP A 1 79 ? -19.162 9.631 22.352 1.00 85.00 79 ASP A O 1
ATOM 623 N N . GLN A 1 80 ? -18.946 11.586 23.406 1.00 77.56 80 GLN A N 1
ATOM 624 C CA . GLN A 1 80 ? -19.662 12.343 22.368 1.00 77.56 80 GLN A CA 1
ATOM 625 C C . GLN A 1 80 ? -18.886 12.390 21.042 1.00 77.56 80 GLN A C 1
ATOM 627 O O . GLN A 1 80 ? -19.473 12.582 19.975 1.00 77.56 80 GLN A O 1
ATOM 632 N N . ASP A 1 81 ? -17.575 12.140 21.076 1.00 85.12 81 ASP A N 1
ATOM 633 C CA . ASP A 1 81 ? -16.725 12.128 19.887 1.00 85.12 81 ASP A CA 1
ATOM 634 C C . ASP A 1 81 ? -16.758 10.802 19.105 1.00 85.12 81 ASP A C 1
ATOM 636 O O . ASP A 1 81 ? -16.016 10.643 18.132 1.00 85.12 81 ASP A O 1
ATOM 640 N N . VAL A 1 82 ? -17.616 9.841 19.471 1.00 83.06 82 VAL A N 1
ATOM 641 C CA . VAL A 1 82 ? -17.724 8.538 18.785 1.00 83.06 82 VAL A CA 1
ATOM 642 C C . VAL A 1 82 ? -18.095 8.695 17.315 1.00 83.06 82 VAL A C 1
ATOM 644 O O . VAL A 1 82 ? -17.448 8.093 16.463 1.00 83.06 82 VAL A O 1
ATOM 647 N N . GLN A 1 83 ? -19.068 9.550 16.984 1.00 83.62 83 GLN A N 1
ATOM 648 C CA . GLN A 1 83 ? -19.455 9.773 15.585 1.00 83.62 83 GLN A CA 1
ATOM 649 C C . GLN A 1 83 ? -18.298 10.354 14.760 1.00 83.62 83 GLN A C 1
ATOM 651 O O . GLN A 1 83 ? -18.042 9.898 13.646 1.00 83.62 83 GLN A O 1
ATOM 656 N N . LYS A 1 84 ? -17.541 11.304 15.325 1.00 84.62 84 LYS A N 1
ATOM 657 C CA . LYS A 1 84 ? -16.340 11.859 14.680 1.00 84.62 84 LYS A CA 1
ATOM 658 C C . LYS A 1 84 ? -15.252 10.799 14.509 1.00 84.62 84 LYS A C 1
ATOM 660 O O . LYS A 1 84 ? -14.633 10.728 13.450 1.00 84.62 84 LYS A O 1
ATOM 665 N N . ALA A 1 85 ? -15.041 9.959 15.521 1.00 86.38 85 ALA A N 1
ATOM 666 C CA . ALA A 1 85 ? -14.055 8.885 15.483 1.00 86.38 85 ALA A CA 1
ATOM 667 C C . ALA A 1 85 ? -14.407 7.814 14.435 1.00 86.38 85 ALA A C 1
ATOM 669 O O . ALA A 1 85 ? -13.528 7.410 13.677 1.00 86.38 85 ALA A O 1
ATOM 670 N N . ILE A 1 86 ? -15.679 7.403 14.343 1.00 84.69 86 ILE A N 1
ATOM 671 C CA . ILE A 1 86 ? -16.171 6.455 13.330 1.00 84.69 86 ILE A CA 1
ATOM 672 C C . ILE A 1 86 ? -15.979 7.028 11.928 1.00 84.69 86 ILE A C 1
ATOM 674 O O . ILE A 1 86 ? -15.420 6.347 11.075 1.00 84.69 86 ILE A O 1
ATOM 678 N N . MET A 1 87 ? -16.405 8.272 11.687 1.00 86.44 87 MET A N 1
ATOM 679 C CA . MET A 1 87 ? -16.286 8.897 10.365 1.00 86.44 87 MET A CA 1
ATOM 680 C C . MET A 1 87 ? -14.822 9.050 9.933 1.00 86.44 87 MET A C 1
ATOM 682 O O . MET A 1 87 ? -14.481 8.717 8.798 1.00 86.44 87 MET A O 1
ATOM 686 N N . GLY A 1 88 ? -13.943 9.492 10.841 1.00 87.75 88 GLY A N 1
ATOM 687 C CA . GLY A 1 88 ? -12.511 9.630 10.568 1.00 87.75 88 GLY A CA 1
ATOM 688 C C . GLY A 1 88 ? -11.834 8.289 10.286 1.00 87.75 88 GLY A C 1
ATOM 689 O O . GLY A 1 88 ? -11.106 8.148 9.303 1.00 87.75 88 GLY A O 1
ATOM 690 N N . TRP A 1 89 ? -12.107 7.273 11.104 1.00 88.75 89 TRP A N 1
ATOM 691 C CA . TRP A 1 89 ? -11.553 5.935 10.913 1.00 88.75 89 TRP A CA 1
ATOM 692 C C . TRP A 1 89 ? -12.086 5.245 9.649 1.00 88.75 89 TRP A C 1
ATOM 694 O O . TRP A 1 89 ? -11.301 4.693 8.879 1.00 88.75 89 TRP A O 1
ATOM 704 N N . PHE A 1 90 ? -13.394 5.315 9.390 1.00 87.62 90 PHE A N 1
ATOM 705 C CA . PHE A 1 90 ? -14.015 4.691 8.221 1.00 87.62 90 PHE A CA 1
ATOM 706 C C . PHE A 1 90 ? -13.491 5.293 6.912 1.00 87.62 90 PHE A C 1
ATOM 708 O O . PHE A 1 90 ? -13.117 4.551 6.004 1.00 87.62 90 PHE A O 1
ATOM 715 N N . GLY A 1 91 ? -13.372 6.624 6.842 1.00 88.25 91 GLY A N 1
ATOM 716 C CA . GLY A 1 91 ? -12.767 7.304 5.694 1.00 88.25 91 GLY A CA 1
ATOM 717 C C . GLY A 1 91 ? -11.309 6.889 5.465 1.00 88.25 91 GLY A C 1
ATOM 718 O O . GLY A 1 91 ? -10.900 6.675 4.325 1.00 88.25 91 GLY A O 1
ATOM 719 N N . SER A 1 92 ? -10.552 6.686 6.547 1.00 86.12 92 SER A N 1
ATOM 720 C CA . SER A 1 92 ? -9.159 6.220 6.490 1.00 86.12 92 SER A CA 1
ATOM 721 C C . SER A 1 92 ? -9.046 4.786 5.956 1.00 86.12 92 SER A C 1
ATOM 723 O O . SER A 1 92 ? -8.215 4.507 5.093 1.00 86.12 92 SER A O 1
ATOM 725 N N . CYS A 1 93 ? -9.901 3.875 6.433 1.00 86.38 93 CYS A N 1
ATOM 726 C CA . CYS A 1 93 ? -9.961 2.490 5.957 1.00 86.38 93 CYS A CA 1
ATOM 727 C C . CYS A 1 93 ? -10.337 2.417 4.473 1.00 86.38 93 CYS A C 1
ATOM 729 O O . CYS A 1 93 ? -9.690 1.710 3.701 1.00 86.38 93 CYS A O 1
ATOM 731 N N . LEU A 1 94 ? -11.353 3.179 4.063 1.00 86.94 94 LEU A N 1
ATOM 732 C CA . LEU A 1 94 ? -11.799 3.217 2.673 1.00 86.94 94 LEU A CA 1
ATOM 733 C C . LEU A 1 94 ? -10.702 3.755 1.744 1.00 86.94 94 LEU A C 1
ATOM 735 O O . LEU A 1 94 ? -10.465 3.186 0.680 1.00 86.94 94 LEU A O 1
ATOM 739 N N . PHE A 1 95 ? -9.988 4.801 2.166 1.00 87.19 95 PHE A N 1
ATOM 740 C CA . PHE A 1 95 ? -8.856 5.349 1.422 1.00 87.19 95 PHE A CA 1
ATOM 741 C C . PHE A 1 95 ? -7.753 4.306 1.189 1.00 87.19 95 PHE A C 1
ATOM 743 O O . PHE A 1 95 ? -7.308 4.141 0.056 1.00 87.19 95 PHE A O 1
ATOM 750 N N . LEU A 1 96 ? -7.352 3.554 2.222 1.00 84.81 96 LEU A N 1
ATOM 751 C CA . LEU A 1 96 ? -6.314 2.521 2.098 1.00 84.81 96 LEU A CA 1
ATOM 752 C C . LEU A 1 96 ? -6.707 1.405 1.117 1.00 84.81 96 LEU A C 1
ATOM 754 O O . LEU A 1 96 ? -5.871 0.961 0.329 1.00 84.81 96 LEU A O 1
ATOM 758 N N . ILE A 1 97 ? -7.977 0.987 1.123 1.00 82.75 97 ILE A N 1
ATOM 759 C CA . ILE A 1 97 ? -8.496 -0.006 0.170 1.00 82.75 97 ILE A CA 1
ATOM 760 C C . ILE A 1 97 ? -8.431 0.543 -1.260 1.00 82.75 97 ILE A C 1
ATOM 762 O O . ILE A 1 97 ? -7.920 -0.132 -2.153 1.00 82.75 97 ILE A O 1
ATOM 766 N N . ILE A 1 98 ? -8.902 1.775 -1.479 1.00 87.06 98 ILE A N 1
ATOM 767 C CA . ILE A 1 98 ? -8.905 2.408 -2.806 1.00 87.06 98 ILE A CA 1
ATOM 768 C C . ILE A 1 98 ? -7.477 2.578 -3.332 1.00 87.06 98 ILE A C 1
ATOM 770 O O . ILE A 1 98 ? -7.221 2.250 -4.486 1.00 87.06 98 ILE A O 1
ATOM 774 N N . VAL A 1 99 ? -6.528 3.018 -2.502 1.00 84.38 99 VAL A N 1
ATOM 775 C CA . VAL A 1 99 ? -5.116 3.161 -2.900 1.00 84.38 99 VAL A CA 1
ATOM 776 C C . VAL A 1 99 ? -4.528 1.825 -3.359 1.00 84.38 99 VAL A C 1
ATOM 778 O O . VAL A 1 99 ? -3.859 1.783 -4.389 1.00 84.38 99 VAL A O 1
ATOM 781 N N . GLY A 1 100 ? -4.822 0.723 -2.664 1.00 79.56 100 GLY A N 1
ATOM 782 C CA . GLY A 1 100 ? -4.378 -0.609 -3.084 1.00 79.56 100 GLY A CA 1
ATOM 783 C C . GLY A 1 100 ? -4.923 -1.028 -4.455 1.00 79.56 100 GLY A C 1
ATOM 784 O O . GLY A 1 100 ? -4.198 -1.625 -5.251 1.00 79.56 100 GLY A O 1
ATOM 785 N N . VAL A 1 101 ? -6.177 -0.678 -4.757 1.00 81.88 101 VAL A N 1
ATOM 786 C CA . VAL A 1 101 ? -6.787 -0.914 -6.078 1.00 81.88 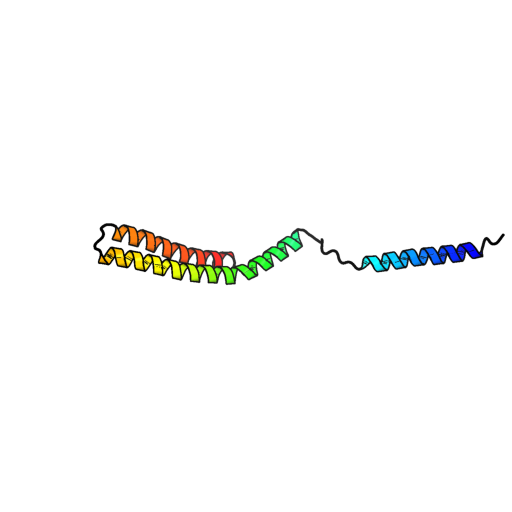101 VAL A CA 1
ATOM 787 C C . VAL A 1 101 ? -6.154 -0.020 -7.142 1.00 81.88 101 VAL A C 1
ATOM 789 O O . VAL A 1 101 ? -5.844 -0.494 -8.227 1.00 81.88 101 VAL A O 1
ATOM 792 N N . VAL A 1 102 ? -5.922 1.254 -6.830 1.00 84.00 102 VAL A N 1
ATOM 793 C CA . VAL A 1 102 ? -5.348 2.239 -7.753 1.00 84.00 102 VAL A CA 1
ATOM 794 C C . VAL A 1 102 ? -3.905 1.891 -8.125 1.00 84.00 102 VAL A C 1
ATOM 796 O O . VAL A 1 102 ? -3.557 1.944 -9.300 1.00 84.00 102 VAL A O 1
ATOM 799 N N . ILE A 1 103 ? -3.074 1.473 -7.165 1.00 82.19 103 ILE A N 1
ATOM 800 C CA . ILE A 1 103 ? -1.700 1.027 -7.447 1.00 82.19 103 ILE A CA 1
ATOM 801 C C . ILE A 1 103 ? -1.726 -0.200 -8.367 1.00 82.19 103 ILE A C 1
ATOM 803 O O . ILE A 1 103 ? -1.036 -0.213 -9.382 1.00 82.19 103 ILE A O 1
ATOM 807 N N . LYS A 1 104 ? -2.583 -1.190 -8.092 1.00 72.69 104 LYS A N 1
ATOM 808 C CA . LYS A 1 104 ? -2.747 -2.340 -8.994 1.00 72.69 104 LYS A CA 1
ATOM 809 C C . LYS A 1 104 ? -3.283 -1.952 -10.373 1.00 72.69 104 LYS A C 1
ATOM 811 O O . LYS A 1 104 ? -2.873 -2.546 -11.351 1.00 72.69 104 LYS A O 1
ATOM 816 N N . ALA A 1 105 ? -4.173 -0.968 -10.470 1.00 79.62 105 ALA A N 1
ATOM 817 C CA . ALA A 1 105 ? -4.742 -0.534 -11.745 1.00 79.62 105 ALA A CA 1
ATOM 818 C C . ALA A 1 105 ? -3.763 0.276 -12.613 1.00 79.62 105 ALA A C 1
ATOM 820 O O . ALA A 1 105 ? -3.909 0.301 -13.830 1.00 79.62 105 ALA A O 1
ATOM 821 N N . PHE A 1 106 ? -2.792 0.963 -12.004 1.00 76.56 106 PHE A N 1
ATOM 822 C CA . PHE A 1 106 ? -1.774 1.723 -12.736 1.00 76.56 106 PHE A CA 1
ATOM 823 C C . PHE A 1 106 ? -0.537 0.901 -13.105 1.00 76.56 106 PHE A C 1
ATOM 825 O O . PHE A 1 106 ? 0.135 1.240 -14.078 1.00 76.56 106 PHE A O 1
ATOM 832 N N . PHE A 1 107 ? -0.211 -0.127 -12.321 1.00 66.06 107 PHE A N 1
ATOM 833 C CA . PHE A 1 107 ? 1.039 -0.879 -12.457 1.00 66.06 107 PHE A CA 1
ATOM 834 C C . PHE A 1 107 ? 0.857 -2.377 -12.749 1.00 66.06 107 PHE A C 1
ATOM 836 O O . PHE A 1 107 ? 1.863 -3.051 -12.968 1.00 66.06 107 PHE A O 1
ATOM 843 N N . GLY A 1 108 ? -0.377 -2.888 -12.726 1.00 58.62 108 GLY A N 1
ATOM 844 C CA . GLY A 1 108 ? -0.739 -4.270 -13.060 1.00 58.62 108 GLY A CA 1
ATOM 845 C C . GLY A 1 108 ? -1.345 -4.424 -14.447 1.00 58.62 108 GLY A C 1
ATOM 846 O O . GLY A 1 108 ? -1.795 -3.410 -15.027 1.00 58.62 108 GLY A O 1
#

pLDDT: mean 76.86, std 11.18, range [52.31, 91.19]

Foldseek 3Di:
DPPPVVVVVVVVVVVVVVVVVVVVPPDPPPPPDPVVVVVVVVVVVLVVLVVVLVVLLVVLVVVLVVLVVVLVVCVVVVHPCSVVSCVVSVVSSVVSVVVSVVSVVVRD

Radius of gyration: 34.48 Å; chains: 1; bounding box: 97×21×70 Å

Organism: NCBI:txid1075417

Sequence (108 aa):
MNYSSDRFAKRRRNSWRWLLIGLLSTHRVQAQGGQNAINAATTELQTMVDPVSNFILVLGAIIGLIGGVRVFIKWNNGDQDVQKAIMGWFGSCLFLIIVGVVIKAFFG

Secondary structure (DSSP, 8-state):
--HHHHHHHHHHHHHHHHHHHHHHTT-------HHHHHHHHHHHHHHHHHHHHHHHHHHHHHHHHHHHHHHHHHHHTT-TTHHHHHHHHHHHHHHHHHHHHHHHHHH-

InterPro domains:
  IPR025408 Protein of unknown function DUF4134 [PF13572] (19-107)